Protein AF-A0A661S2U1-F1 (afdb_monomer_lite)

Structure (mmCIF, N/CA/C/O backbone):
data_AF-A0A661S2U1-F1
#
_entry.id   AF-A0A661S2U1-F1
#
loop_
_atom_site.group_PDB
_atom_site.id
_atom_site.type_symbol
_atom_site.label_atom_id
_atom_site.label_alt_id
_atom_site.label_comp_id
_atom_site.label_asym_id
_atom_site.label_entity_id
_atom_site.label_seq_id
_atom_site.pdbx_PDB_ins_code
_atom_site.Cartn_x
_atom_site.Cartn_y
_atom_site.Cartn_z
_atom_site.occupancy
_atom_site.B_iso_or_equiv
_atom_site.auth_seq_id
_atom_site.auth_comp_id
_atom_site.auth_asym_id
_atom_site.auth_atom_id
_atom_site.pdbx_PDB_model_num
ATOM 1 N N . MET A 1 1 ? 12.264 -2.317 -30.483 1.00 40.31 1 MET A N 1
ATOM 2 C CA . MET A 1 1 ? 12.996 -2.117 -29.214 1.00 40.31 1 MET A CA 1
ATOM 3 C C . MET A 1 1 ? 11.993 -1.777 -28.103 1.00 40.31 1 MET A C 1
ATOM 5 O O . MET A 1 1 ? 11.825 -0.609 -27.817 1.00 40.31 1 MET A O 1
ATOM 9 N N . SER A 1 2 ? 11.260 -2.744 -27.526 1.00 48.69 2 SER A N 1
ATOM 10 C CA . SER A 1 2 ? 10.220 -2.423 -26.509 1.00 48.69 2 SER A CA 1
ATOM 11 C C . SER A 1 2 ? 10.012 -3.466 -25.407 1.00 48.69 2 SER A C 1
ATOM 13 O O . SER A 1 2 ? 9.231 -3.243 -24.491 1.00 48.69 2 SER A O 1
ATOM 15 N N . SER A 1 3 ? 10.720 -4.596 -25.426 1.00 55.28 3 SER A N 1
ATOM 16 C CA . SER A 1 3 ? 10.416 -5.691 -24.494 1.00 55.28 3 SER A CA 1
ATOM 17 C C . SER A 1 3 ? 10.976 -5.473 -23.083 1.00 55.28 3 SER A C 1
ATOM 19 O O . SER A 1 3 ? 10.480 -6.065 -22.134 1.00 55.28 3 SER A O 1
ATOM 21 N N . LYS A 1 4 ? 12.005 -4.633 -22.901 1.00 54.25 4 LYS A N 1
ATOM 22 C CA . LYS A 1 4 ? 12.670 -4.476 -21.591 1.00 54.25 4 LYS A CA 1
ATOM 23 C C . LYS A 1 4 ? 11.953 -3.484 -20.668 1.00 54.25 4 LYS A C 1
ATOM 25 O O . LYS A 1 4 ? 11.927 -3.701 -19.463 1.00 54.25 4 LYS A O 1
ATOM 30 N N . THR A 1 5 ? 11.351 -2.437 -21.234 1.00 56.91 5 THR A N 1
ATOM 31 C CA . THR A 1 5 ? 10.667 -1.378 -20.474 1.00 56.91 5 THR A CA 1
ATOM 32 C C . THR A 1 5 ? 9.294 -1.826 -19.984 1.00 56.91 5 THR A C 1
ATOM 34 O O . THR A 1 5 ? 8.996 -1.606 -18.814 1.00 56.91 5 THR A O 1
ATOM 37 N N . GLN A 1 6 ? 8.520 -2.546 -20.811 1.00 60.50 6 GLN A N 1
ATOM 38 C CA . GLN A 1 6 ? 7.236 -3.121 -20.381 1.00 60.50 6 GLN A CA 1
ATOM 39 C C . GLN A 1 6 ? 7.426 -4.051 -19.183 1.00 60.50 6 GLN A C 1
ATOM 41 O O . GLN A 1 6 ? 6.841 -3.823 -18.136 1.00 60.50 6 GLN A O 1
ATOM 46 N N . ASN A 1 7 ? 8.408 -4.956 -19.250 1.00 66.88 7 ASN A N 1
ATOM 47 C CA . ASN A 1 7 ? 8.735 -5.849 -18.136 1.00 66.88 7 ASN A CA 1
ATOM 48 C C . ASN A 1 7 ? 9.063 -5.129 -16.813 1.00 66.88 7 ASN A C 1
ATOM 50 O O . ASN A 1 7 ? 8.867 -5.708 -15.749 1.00 66.88 7 ASN A O 1
ATOM 54 N N . LEU A 1 8 ? 9.605 -3.905 -16.839 1.00 68.25 8 LEU A N 1
ATOM 55 C CA . LEU A 1 8 ? 9.866 -3.139 -15.614 1.00 68.25 8 LEU A CA 1
ATOM 56 C C . LEU A 1 8 ? 8.594 -2.471 -15.088 1.00 68.25 8 LEU A C 1
ATOM 58 O O . LEU A 1 8 ? 8.374 -2.479 -13.878 1.00 68.25 8 LEU A O 1
ATOM 62 N N . VAL A 1 9 ? 7.770 -1.923 -15.982 1.00 74.69 9 VAL A N 1
ATOM 63 C CA . VAL A 1 9 ? 6.473 -1.324 -15.638 1.00 74.69 9 VAL A CA 1
ATOM 64 C C . VAL A 1 9 ? 5.542 -2.387 -15.050 1.00 74.69 9 VAL A C 1
ATOM 66 O O . VAL A 1 9 ? 5.029 -2.184 -13.953 1.00 74.69 9 VAL A O 1
ATOM 69 N N . ASP A 1 10 ? 5.440 -3.553 -15.690 1.00 80.25 10 ASP A N 1
ATOM 70 C CA . ASP A 1 10 ? 4.652 -4.696 -15.218 1.00 80.25 10 ASP A CA 1
ATOM 71 C C . ASP A 1 10 ? 5.121 -5.190 -13.840 1.00 80.25 10 ASP A C 1
ATOM 73 O O . ASP A 1 10 ? 4.317 -5.382 -12.929 1.00 80.25 10 ASP A O 1
ATOM 77 N N . LYS A 1 11 ? 6.439 -5.322 -13.624 1.00 83.06 11 LYS A N 1
ATOM 78 C CA . LYS A 1 11 ? 6.993 -5.725 -12.317 1.00 83.06 11 LYS A CA 1
ATOM 79 C C . LYS A 1 11 ? 6.657 -4.735 -11.210 1.00 83.06 11 LYS A C 1
ATOM 81 O O . LYS A 1 11 ? 6.356 -5.148 -10.092 1.00 83.06 11 LYS A O 1
ATOM 86 N N . TRP A 1 12 ? 6.731 -3.438 -11.498 1.00 86.00 12 TRP A N 1
ATOM 87 C CA . TRP A 1 12 ? 6.344 -2.414 -10.535 1.00 86.00 12 TRP A CA 1
ATOM 88 C C . TRP A 1 12 ? 4.849 -2.437 -10.255 1.00 86.00 12 TRP A C 1
ATOM 90 O O . TRP A 1 12 ? 4.464 -2.276 -9.102 1.00 86.00 12 TRP A O 1
ATOM 100 N N . ALA A 1 13 ? 4.018 -2.655 -11.266 1.00 85.19 13 ALA A N 1
ATOM 101 C CA . ALA A 1 13 ? 2.579 -2.673 -11.084 1.00 85.19 13 ALA A CA 1
ATOM 102 C C . ALA A 1 13 ? 2.123 -3.892 -10.261 1.00 85.19 13 ALA A C 1
ATOM 104 O O . ALA A 1 13 ? 1.437 -3.726 -9.252 1.00 85.19 13 ALA A O 1
ATOM 105 N N . VAL A 1 14 ? 2.636 -5.090 -10.574 1.00 84.62 14 VAL A N 1
ATOM 106 C CA . VAL A 1 14 ? 2.423 -6.309 -9.768 1.00 84.62 14 VAL A CA 1
ATOM 107 C C . VAL A 1 14 ? 2.947 -6.134 -8.342 1.00 84.62 14 VAL A C 1
ATOM 109 O O . VAL A 1 14 ? 2.286 -6.541 -7.387 1.00 84.62 14 VAL A O 1
ATOM 112 N N . PHE A 1 15 ? 4.111 -5.501 -8.167 1.00 89.69 15 PHE A N 1
ATOM 113 C CA . PHE A 1 15 ? 4.667 -5.228 -6.843 1.00 89.69 15 PHE A CA 1
ATOM 114 C C . PHE A 1 15 ? 3.760 -4.305 -6.022 1.00 89.69 15 PHE A C 1
ATOM 116 O O . PHE A 1 15 ? 3.390 -4.652 -4.903 1.00 89.69 15 PHE A O 1
ATOM 123 N N . ARG A 1 16 ? 3.357 -3.157 -6.580 1.00 89.12 16 ARG A N 1
ATOM 124 C CA . ARG A 1 16 ? 2.468 -2.198 -5.904 1.00 89.12 16 ARG A CA 1
ATOM 125 C C . ARG A 1 16 ? 1.157 -2.863 -5.514 1.00 89.12 16 ARG A C 1
ATOM 127 O O . ARG A 1 16 ? 0.747 -2.746 -4.362 1.00 89.12 16 ARG A O 1
ATOM 134 N N . PHE A 1 17 ? 0.557 -3.611 -6.441 1.00 86.06 17 PHE A N 1
ATOM 135 C CA . PHE A 1 17 ? -0.645 -4.390 -6.177 1.00 86.06 17 PHE A CA 1
ATOM 136 C C . PHE A 1 17 ? -0.418 -5.452 -5.098 1.00 86.06 17 PHE A C 1
ATOM 138 O O . PHE A 1 17 ? -1.276 -5.632 -4.251 1.00 86.06 17 PHE A O 1
ATOM 145 N N . SER A 1 18 ? 0.740 -6.108 -5.038 1.00 87.94 18 SER A N 1
ATOM 146 C CA . SER A 1 18 ? 1.031 -7.075 -3.967 1.00 87.94 18 SER A CA 1
ATOM 147 C C . SER A 1 18 ? 1.112 -6.412 -2.585 1.00 87.94 18 SER A C 1
ATOM 149 O O . SER A 1 18 ? 0.709 -7.019 -1.597 1.00 87.94 18 SER A O 1
ATOM 151 N N . VAL A 1 19 ? 1.588 -5.162 -2.508 1.00 89.81 19 VAL A N 1
ATOM 152 C CA . VAL A 1 19 ? 1.660 -4.399 -1.248 1.00 89.81 19 VAL A CA 1
ATOM 153 C C . VAL A 1 19 ? 0.270 -3.949 -0.783 1.00 89.81 19 VAL A C 1
ATOM 155 O O . VAL A 1 19 ? -0.075 -4.135 0.380 1.00 89.81 19 VAL A O 1
ATOM 158 N N . VAL A 1 20 ? -0.544 -3.366 -1.672 1.00 90.50 20 VAL A N 1
ATOM 159 C CA . VAL A 1 20 ? -1.848 -2.774 -1.294 1.00 90.50 20 VAL A CA 1
ATOM 160 C C . VAL A 1 20 ? -3.046 -3.695 -1.533 1.00 90.50 20 VAL A C 1
ATOM 162 O O . VAL A 1 20 ? -4.132 -3.452 -1.013 1.00 90.50 20 VAL A O 1
ATOM 165 N N . GLY A 1 21 ? -2.869 -4.773 -2.290 1.00 87.56 21 GLY A N 1
ATOM 166 C CA . GLY A 1 21 ? -3.926 -5.691 -2.716 1.00 87.56 21 GLY A CA 1
ATOM 167 C C . GLY A 1 21 ? -4.587 -6.414 -1.551 1.00 87.56 21 GLY A C 1
ATOM 168 O O . GLY A 1 21 ? -5.792 -6.641 -1.585 1.00 87.56 21 GLY A O 1
ATOM 169 N N . GLY A 1 22 ? -3.843 -6.679 -0.472 1.00 87.00 22 GLY A N 1
ATOM 170 C CA . GLY A 1 22 ? -4.413 -7.201 0.773 1.00 87.00 22 GLY A CA 1
ATOM 171 C C . GLY A 1 22 ? -5.449 -6.257 1.397 1.00 87.00 22 GLY A C 1
ATOM 172 O O . GLY A 1 22 ? -6.502 -6.722 1.829 1.00 87.00 22 GLY A O 1
ATOM 173 N N . LEU A 1 23 ? -5.193 -4.941 1.383 1.00 87.69 23 LEU A N 1
ATOM 174 C CA . LEU A 1 23 ? -6.143 -3.924 1.860 1.00 87.69 23 LEU A CA 1
ATOM 175 C C . LEU A 1 23 ? -7.335 -3.773 0.912 1.00 87.69 23 LEU A C 1
ATOM 177 O O . LEU A 1 23 ? -8.447 -3.533 1.368 1.00 87.69 23 LEU A O 1
ATOM 181 N N . LEU A 1 24 ? -7.119 -3.895 -0.400 1.00 84.12 24 LEU A N 1
ATOM 182 C CA . LEU A 1 24 ? -8.202 -3.813 -1.386 1.00 84.12 24 LEU A CA 1
ATOM 183 C C . LEU A 1 24 ? -9.138 -5.026 -1.303 1.00 84.12 24 LEU A C 1
ATOM 185 O O . LEU A 1 24 ? -10.352 -4.868 -1.385 1.00 84.12 24 LEU A O 1
ATOM 189 N N . ALA A 1 25 ? -8.584 -6.226 -1.106 1.00 85.19 25 ALA A N 1
ATOM 190 C CA . ALA A 1 25 ? -9.354 -7.460 -0.963 1.00 85.19 25 ALA A CA 1
ATOM 191 C C . ALA A 1 25 ? -10.096 -7.540 0.380 1.00 85.19 25 ALA A C 1
ATOM 193 O O . ALA A 1 25 ? -11.154 -8.161 0.476 1.00 85.19 25 ALA A O 1
ATOM 194 N N . ARG A 1 26 ? -9.537 -6.929 1.429 1.00 84.06 26 ARG A N 1
ATOM 195 C CA . ARG A 1 26 ? -10.120 -6.877 2.772 1.00 84.06 26 ARG A CA 1
ATOM 196 C C . ARG A 1 26 ? -10.201 -5.418 3.213 1.00 84.06 26 ARG A C 1
ATOM 198 O O . ARG A 1 26 ? -9.327 -4.982 3.964 1.00 84.06 26 ARG A O 1
ATOM 205 N N . PRO A 1 27 ? -11.215 -4.666 2.745 1.00 78.31 27 PRO A N 1
ATOM 206 C CA . PRO A 1 27 ? -11.335 -3.253 3.062 1.00 78.31 27 PRO A CA 1
ATOM 207 C C . PRO A 1 27 ? -11.413 -3.077 4.586 1.00 78.31 27 PRO A C 1
ATOM 209 O O . PRO A 1 27 ? -12.324 -3.624 5.216 1.00 78.31 27 PRO A O 1
ATOM 212 N N . PRO A 1 28 ? -10.454 -2.361 5.199 1.00 80.31 28 PRO A N 1
ATOM 213 C CA . PRO A 1 28 ? -10.458 -2.134 6.634 1.00 80.31 28 PRO A CA 1
ATOM 214 C C . PRO A 1 28 ? -11.627 -1.227 7.028 1.00 80.31 28 PRO A C 1
ATOM 216 O O . PRO A 1 28 ? -12.135 -0.440 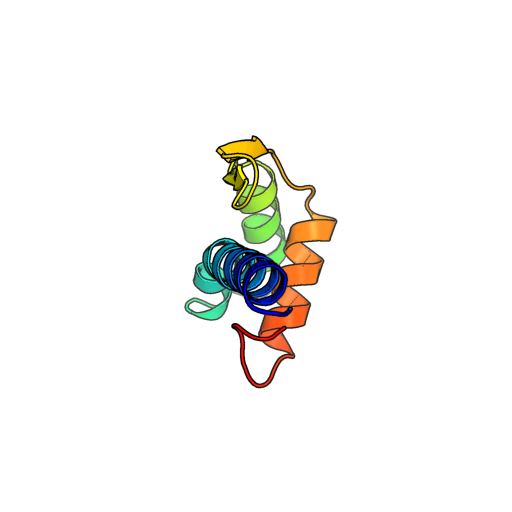6.224 1.00 80.31 28 PRO A O 1
ATOM 219 N N . ALA A 1 29 ? -12.054 -1.329 8.285 1.00 79.44 29 ALA A N 1
ATOM 220 C CA . ALA A 1 29 ? -13.104 -0.475 8.823 1.00 79.44 29 ALA A CA 1
ATOM 221 C C . ALA A 1 29 ? -12.704 1.013 8.768 1.00 79.44 29 ALA A C 1
ATOM 223 O O . ALA A 1 29 ? -11.520 1.368 8.743 1.00 79.44 29 ALA A O 1
ATOM 224 N N . ASN A 1 30 ? -13.705 1.898 8.772 1.00 71.56 30 ASN A N 1
ATOM 225 C CA . ASN A 1 30 ? -13.488 3.345 8.764 1.00 71.56 30 ASN A CA 1
ATOM 226 C C . ASN A 1 30 ? -12.548 3.760 9.912 1.00 71.56 30 ASN A C 1
ATOM 228 O O . ASN A 1 30 ? -12.847 3.521 11.077 1.00 71.56 30 ASN A O 1
ATOM 232 N N . GLY A 1 31 ? -11.411 4.374 9.569 1.00 79.75 31 GLY A N 1
ATOM 233 C CA . GLY A 1 31 ? -10.385 4.814 10.525 1.00 79.75 31 GLY A CA 1
ATOM 234 C C . GLY A 1 31 ? -9.210 3.847 10.734 1.00 79.75 31 GLY A C 1
ATOM 235 O O . GLY A 1 31 ? -8.144 4.296 11.149 1.00 79.75 31 GLY A O 1
ATOM 236 N N . GLU A 1 32 ? -9.340 2.566 10.371 1.00 86.75 32 GLU A N 1
ATOM 237 C CA . GLU A 1 32 ? -8.243 1.583 10.472 1.00 86.75 32 GLU A CA 1
ATOM 238 C C . GLU A 1 32 ? -7.333 1.592 9.231 1.00 86.75 32 GLU A C 1
ATOM 240 O O . GLU A 1 32 ? -6.163 1.225 9.317 1.00 86.75 32 GLU A O 1
ATOM 245 N N . LEU A 1 33 ? -7.821 2.118 8.097 1.00 87.62 33 LEU A N 1
ATOM 246 C CA . LEU A 1 33 ? -7.058 2.216 6.845 1.00 87.62 33 LEU A CA 1
ATOM 247 C C . LEU A 1 33 ? -5.685 2.871 7.036 1.00 87.62 33 LEU A C 1
ATOM 249 O O . LEU A 1 33 ? -4.680 2.364 6.544 1.00 87.62 33 LEU A O 1
ATOM 253 N N . ARG A 1 34 ? -5.641 3.990 7.768 1.00 88.38 34 ARG A N 1
ATOM 254 C CA . ARG A 1 34 ? -4.392 4.707 8.033 1.00 88.38 34 ARG A CA 1
ATOM 255 C C . ARG A 1 34 ? -3.410 3.827 8.807 1.00 88.38 34 ARG A C 1
ATOM 257 O O . ARG A 1 34 ? -2.255 3.738 8.411 1.00 88.38 34 ARG A O 1
ATOM 264 N N . LYS A 1 35 ? -3.878 3.121 9.840 1.00 89.94 35 LYS A N 1
ATOM 265 C CA . LYS A 1 35 ? -3.037 2.224 10.645 1.00 89.94 35 LYS A CA 1
ATOM 266 C C . LYS A 1 35 ? -2.502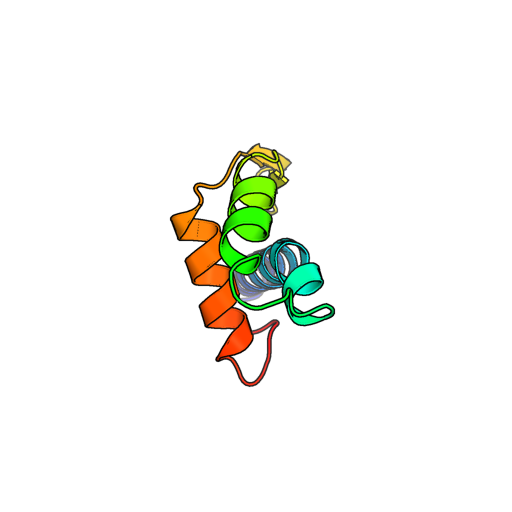 1.060 9.818 1.00 89.94 35 LYS A C 1
ATOM 268 O O . LYS A 1 35 ? -1.337 0.704 9.959 1.00 89.94 35 LYS A O 1
ATOM 273 N N . GLU A 1 36 ? -3.324 0.472 8.951 1.00 90.50 36 GLU A N 1
ATOM 274 C CA . GLU A 1 36 ? -2.875 -0.588 8.043 1.00 90.50 36 GLU A CA 1
ATOM 275 C C . GLU A 1 36 ? -1.804 -0.082 7.066 1.00 90.50 36 GLU A C 1
ATOM 277 O O . GLU A 1 36 ? -0.781 -0.738 6.884 1.00 90.50 36 GLU A O 1
ATOM 282 N N . LEU A 1 37 ? -1.989 1.106 6.487 1.00 90.62 37 LEU A N 1
ATOM 283 C CA . LEU A 1 37 ? -0.993 1.737 5.615 1.00 90.62 37 LEU A CA 1
ATOM 284 C C . LEU A 1 37 ? 0.300 2.093 6.374 1.00 90.62 37 LEU A C 1
ATOM 286 O O . LEU A 1 37 ? 1.394 1.905 5.843 1.00 90.62 37 LEU A O 1
ATOM 290 N N . GLU A 1 38 ? 0.205 2.549 7.626 1.00 91.00 38 GLU A N 1
ATOM 291 C CA . GLU A 1 38 ? 1.363 2.807 8.494 1.00 91.00 38 GLU A CA 1
ATOM 292 C C . GLU A 1 38 ? 2.135 1.518 8.809 1.00 91.00 38 GLU A C 1
ATOM 294 O O . GLU A 1 38 ? 3.367 1.497 8.704 1.00 91.00 38 GLU A O 1
ATOM 299 N N . LYS A 1 39 ? 1.427 0.417 9.102 1.00 90.69 39 LYS A N 1
ATOM 300 C CA . LYS A 1 39 ? 2.035 -0.913 9.266 1.00 90.69 39 LYS A CA 1
ATOM 301 C C . LYS A 1 39 ? 2.779 -1.324 8.002 1.00 90.69 39 LYS A C 1
ATOM 303 O O . LYS A 1 39 ? 3.947 -1.690 8.096 1.00 90.69 39 LYS A O 1
ATOM 308 N N . LEU A 1 40 ? 2.148 -1.191 6.832 1.00 90.12 40 LEU A N 1
ATOM 309 C CA . LEU A 1 40 ? 2.793 -1.494 5.556 1.00 90.12 40 LEU A CA 1
ATOM 310 C C . LEU A 1 40 ? 4.041 -0.635 5.342 1.00 90.12 40 LEU A C 1
ATOM 312 O O . LEU A 1 40 ? 5.052 -1.161 4.896 1.00 90.12 40 LEU A O 1
ATOM 316 N N . SER A 1 41 ? 4.006 0.653 5.689 1.00 91.56 41 SER A N 1
ATOM 317 C CA . SER A 1 41 ? 5.151 1.564 5.520 1.00 91.56 41 SER A CA 1
ATOM 318 C C . SER A 1 41 ? 6.321 1.276 6.457 1.00 91.56 41 SER A C 1
ATOM 320 O O . SER A 1 41 ? 7.454 1.641 6.164 1.00 91.56 41 SER A O 1
ATOM 322 N N . SER A 1 42 ? 6.063 0.577 7.561 1.00 90.88 42 SER A N 1
ATOM 323 C CA . SER A 1 42 ? 7.102 0.141 8.495 1.00 90.88 42 SER A CA 1
ATOM 324 C C . SER A 1 42 ? 7.783 -1.161 8.054 1.00 90.88 42 SER A C 1
ATOM 326 O O . SER A 1 42 ? 8.779 -1.567 8.651 1.00 90.88 42 SER A O 1
ATOM 328 N N . GLN A 1 43 ? 7.270 -1.835 7.018 1.00 89.94 43 GLN A N 1
ATOM 329 C CA . GLN A 1 43 ? 7.848 -3.070 6.493 1.00 89.94 43 GLN A CA 1
ATOM 330 C C . GLN A 1 43 ? 8.895 -2.783 5.410 1.00 89.94 43 GLN A C 1
ATOM 332 O O . GLN A 1 43 ? 8.756 -1.881 4.582 1.00 89.94 43 GLN A O 1
ATOM 337 N N . ALA A 1 44 ? 9.953 -3.594 5.396 1.00 90.69 44 ALA A N 1
ATOM 338 C CA . ALA A 1 44 ? 10.919 -3.606 4.309 1.00 90.69 44 ALA A CA 1
ATOM 339 C C . ALA A 1 44 ? 10.425 -4.532 3.195 1.00 90.69 44 ALA A C 1
ATOM 341 O O . ALA A 1 44 ? 10.098 -5.693 3.442 1.00 90.69 44 ALA A O 1
ATOM 342 N N . TYR A 1 45 ? 10.421 -4.034 1.963 1.00 90.19 45 TYR A N 1
ATOM 343 C CA . TYR A 1 45 ? 10.017 -4.799 0.793 1.00 90.19 45 TYR A CA 1
ATOM 344 C C . TYR A 1 45 ? 11.193 -5.043 -0.132 1.00 90.19 45 TYR A C 1
ATOM 346 O O . TYR A 1 45 ? 12.133 -4.253 -0.216 1.00 90.19 45 TYR A O 1
ATOM 354 N N . MET A 1 46 ? 11.115 -6.135 -0.878 1.00 88.19 46 MET A N 1
ATOM 355 C CA . MET A 1 46 ? 12.092 -6.446 -1.902 1.00 88.19 46 MET A CA 1
ATOM 356 C C . MET A 1 46 ? 11.838 -5.587 -3.139 1.00 88.19 46 MET A C 1
ATOM 358 O O . MET A 1 46 ? 10.782 -5.660 -3.762 1.00 88.19 46 MET A O 1
ATOM 362 N N . HIS A 1 47 ? 12.815 -4.761 -3.496 1.00 85.38 47 HIS A N 1
ATOM 363 C CA . HIS A 1 47 ? 12.728 -3.885 -4.649 1.00 85.38 47 HIS A CA 1
ATOM 364 C C . HIS A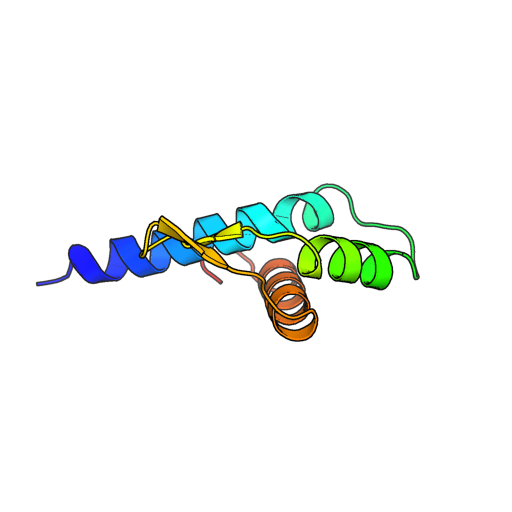 1 47 ? 12.634 -4.730 -5.939 1.00 85.38 47 HIS A C 1
ATOM 366 O O . HIS A 1 47 ? 13.576 -5.469 -6.238 1.00 85.38 47 HIS A O 1
ATOM 372 N N . PRO A 1 48 ? 11.588 -4.564 -6.775 1.00 81.75 48 PRO A N 1
ATOM 373 C CA . PRO A 1 48 ? 11.288 -5.467 -7.899 1.00 81.75 48 PRO A CA 1
ATOM 374 C C . PRO A 1 48 ? 12.340 -5.467 -9.024 1.00 81.75 48 PRO A C 1
ATOM 376 O O . PRO A 1 48 ? 12.435 -6.413 -9.802 1.00 81.75 48 PRO A O 1
ATOM 379 N N . VAL A 1 49 ? 13.121 -4.387 -9.132 1.00 82.31 49 VAL A N 1
ATOM 380 C CA . VAL A 1 49 ? 14.206 -4.234 -10.121 1.00 82.31 49 VAL A CA 1
ATOM 381 C C . VAL A 1 49 ? 15.598 -4.523 -9.549 1.00 82.31 49 VAL A C 1
ATOM 383 O O . VAL A 1 49 ? 16.371 -5.253 -10.157 1.00 82.31 49 VAL A O 1
ATOM 386 N N . HIS A 1 50 ? 15.932 -3.938 -8.395 1.00 79.06 50 HIS A N 1
ATOM 387 C CA . HIS A 1 50 ? 17.284 -3.980 -7.833 1.00 79.06 50 HIS A CA 1
ATOM 388 C C . HIS A 1 50 ? 17.511 -5.121 -6.838 1.00 79.06 50 HIS A C 1
ATOM 390 O O . HIS A 1 50 ? 18.639 -5.297 -6.386 1.00 79.06 50 HIS A O 1
ATOM 396 N N . ASN A 1 51 ? 16.465 -5.881 -6.485 1.00 79.19 51 ASN A N 1
ATOM 397 C CA . ASN A 1 51 ? 16.538 -7.015 -5.562 1.00 79.19 51 ASN A CA 1
ATOM 398 C C . ASN A 1 51 ? 17.100 -6.651 -4.168 1.00 79.19 51 ASN A C 1
ATOM 400 O O . ASN A 1 51 ? 17.678 -7.490 -3.483 1.00 79.19 51 ASN A O 1
ATOM 404 N N . ARG A 1 52 ? 16.956 -5.384 -3.752 1.00 87.94 52 ARG A N 1
ATOM 405 C CA . ARG A 1 52 ? 17.396 -4.857 -2.448 1.00 87.94 52 ARG A CA 1
ATOM 406 C C . ARG A 1 52 ? 16.200 -4.633 -1.537 1.00 87.94 52 ARG A C 1
ATOM 408 O O . ARG A 1 52 ? 15.123 -4.312 -2.025 1.00 87.94 52 ARG A O 1
ATOM 415 N N . LEU A 1 53 ? 16.394 -4.743 -0.227 1.00 89.62 53 LEU A N 1
ATOM 416 C CA . LEU A 1 53 ? 15.368 -4.360 0.739 1.00 89.62 53 LEU A CA 1
ATOM 417 C C . LEU A 1 53 ? 15.235 -2.833 0.769 1.00 89.62 53 LEU A C 1
ATOM 419 O O . LEU A 1 53 ? 16.226 -2.114 0.874 1.00 89.62 53 LEU A O 1
ATOM 423 N N . THR A 1 54 ? 14.017 -2.331 0.616 1.00 89.94 54 THR A N 1
ATOM 424 C CA . THR A 1 54 ? 13.698 -0.902 0.619 1.00 89.94 54 THR A CA 1
ATOM 425 C C . THR A 1 54 ? 12.423 -0.680 1.414 1.00 89.94 54 THR A C 1
ATOM 427 O O . THR A 1 54 ? 11.454 -1.425 1.279 1.00 89.94 54 THR A O 1
ATOM 430 N N . ILE A 1 55 ? 12.444 0.344 2.260 1.00 89.75 55 ILE A N 1
ATOM 431 C CA . ILE A 1 55 ? 11.287 0.781 3.035 1.00 89.75 55 ILE A CA 1
ATOM 432 C C . ILE A 1 55 ? 10.635 1.924 2.261 1.00 89.75 55 ILE A C 1
ATOM 434 O O . ILE A 1 55 ? 11.326 2.823 1.777 1.00 89.75 55 ILE A O 1
ATOM 438 N N . PHE A 1 56 ? 9.315 1.873 2.120 1.00 90.06 56 PHE A N 1
ATOM 439 C CA . PHE A 1 56 ? 8.550 2.914 1.445 1.00 90.06 56 PHE A CA 1
ATOM 440 C C . PHE A 1 56 ? 7.827 3.770 2.470 1.00 90.06 56 PHE A C 1
ATOM 442 O O . PHE A 1 56 ? 7.261 3.264 3.434 1.00 90.06 56 PHE A O 1
ATOM 449 N N . HIS A 1 57 ? 7.831 5.080 2.243 1.00 91.56 57 HIS A N 1
ATOM 450 C CA . HIS A 1 57 ? 7.167 6.008 3.141 1.00 91.56 57 HIS A CA 1
ATOM 451 C C . HIS A 1 57 ? 5.644 5.859 3.053 1.00 91.56 57 HIS A C 1
ATOM 453 O O . HIS A 1 57 ? 5.109 5.493 2.001 1.00 91.56 57 HIS A O 1
ATOM 459 N N . PHE A 1 58 ? 4.944 6.206 4.134 1.00 91.81 58 PHE A N 1
ATOM 460 C CA . PHE A 1 58 ? 3.483 6.127 4.222 1.00 91.81 58 PHE A CA 1
ATOM 461 C C . PHE A 1 58 ? 2.784 6.743 3.001 1.00 91.81 58 PHE A C 1
ATOM 463 O O . PHE A 1 58 ? 2.003 6.071 2.333 1.00 91.81 58 PHE A O 1
ATOM 470 N N . SER A 1 59 ? 3.143 7.979 2.637 1.00 91.44 59 SER A N 1
ATOM 471 C CA . SER A 1 59 ? 2.529 8.702 1.513 1.00 91.44 59 SER A CA 1
ATOM 472 C C . SER A 1 59 ? 2.719 8.000 0.162 1.00 91.44 59 SER A C 1
ATOM 474 O O . SER A 1 59 ? 1.896 8.151 -0.739 1.00 91.44 59 SER A O 1
ATOM 476 N N . THR A 1 60 ? 3.791 7.214 -0.002 1.00 91.62 60 THR A N 1
ATOM 477 C CA . THR A 1 60 ? 4.024 6.430 -1.223 1.00 91.62 60 THR A CA 1
ATOM 478 C C . THR A 1 60 ? 3.043 5.265 -1.317 1.00 91.62 60 THR A C 1
ATOM 480 O O . THR A 1 60 ? 2.427 5.072 -2.364 1.00 91.62 60 THR A O 1
ATOM 483 N N . ILE A 1 61 ? 2.867 4.519 -0.224 1.00 91.75 61 ILE A N 1
ATOM 484 C CA . ILE A 1 61 ? 1.942 3.380 -0.170 1.00 91.75 61 ILE A CA 1
ATOM 485 C C . ILE A 1 61 ? 0.491 3.866 -0.235 1.00 91.75 61 ILE A C 1
ATOM 487 O O . ILE A 1 61 ? -0.323 3.280 -0.945 1.00 91.75 61 ILE A O 1
ATOM 491 N N . GLU A 1 62 ? 0.177 4.979 0.429 1.00 91.69 62 GLU A N 1
ATOM 492 C CA . GLU A 1 62 ? -1.133 5.628 0.362 1.00 91.69 62 GLU A CA 1
ATOM 493 C C . GLU A 1 62 ? -1.493 6.023 -1.079 1.00 91.69 62 GLU A C 1
ATOM 495 O O . GLU A 1 62 ? -2.586 5.716 -1.559 1.00 91.69 62 GLU A O 1
ATOM 500 N N . CYS A 1 63 ? -0.551 6.623 -1.814 1.00 90.75 63 CYS A N 1
ATOM 501 C CA . CYS A 1 63 ? -0.743 6.948 -3.226 1.00 90.75 63 CYS A CA 1
ATOM 502 C C . CYS A 1 63 ? -1.009 5.694 -4.076 1.00 90.75 63 CYS A C 1
ATOM 504 O O . CYS A 1 63 ? -1.911 5.703 -4.916 1.00 90.75 63 CYS A O 1
ATOM 506 N N . TRP A 1 64 ? -0.278 4.594 -3.848 1.00 91.44 64 TRP A N 1
ATOM 507 C CA . TRP A 1 64 ? -0.528 3.323 -4.541 1.00 91.44 64 TRP A CA 1
ATOM 508 C C . TRP A 1 64 ? -1.907 2.751 -4.225 1.00 91.44 64 TRP A C 1
ATOM 510 O O . TRP A 1 64 ? -2.590 2.297 -5.138 1.00 91.44 64 TRP A O 1
ATOM 520 N N . TYR A 1 65 ? -2.338 2.817 -2.965 1.00 89.50 65 TYR A N 1
ATOM 521 C CA . TYR A 1 65 ? -3.654 2.347 -2.547 1.00 89.50 65 TYR A CA 1
ATOM 522 C C . TYR A 1 65 ? -4.771 3.119 -3.253 1.00 89.50 65 TYR A C 1
ATOM 524 O O . TYR A 1 65 ? -5.646 2.507 -3.860 1.00 89.50 65 TYR A O 1
ATOM 532 N N . TYR A 1 66 ? -4.726 4.454 -3.245 1.00 88.12 66 TYR A N 1
ATOM 533 C CA . TYR A 1 66 ? -5.752 5.255 -3.914 1.00 88.12 66 TYR A CA 1
ATOM 534 C C . TYR A 1 66 ? -5.708 5.125 -5.436 1.00 88.12 66 TYR A C 1
ATOM 536 O O . TYR A 1 66 ? -6.763 5.100 -6.067 1.00 88.12 66 TYR A O 1
ATOM 544 N N . ARG A 1 67 ? -4.518 4.992 -6.035 1.00 88.12 67 ARG A N 1
ATOM 545 C CA . ARG A 1 67 ? -4.385 4.687 -7.466 1.00 88.12 67 ARG A CA 1
ATOM 546 C C . ARG A 1 67 ? -5.035 3.357 -7.815 1.00 88.12 67 ARG A C 1
ATOM 548 O O . ARG A 1 67 ? -5.860 3.324 -8.714 1.00 88.12 67 ARG A O 1
ATOM 555 N N . ALA A 1 68 ? -4.714 2.294 -7.084 1.00 86.62 68 ALA A N 1
ATOM 556 C CA . ALA A 1 68 ? -5.259 0.966 -7.338 1.00 86.62 68 ALA A CA 1
ATOM 557 C C . ALA A 1 68 ? -6.763 0.876 -7.027 1.00 86.62 68 ALA A C 1
ATOM 559 O O . ALA A 1 68 ? -7.487 0.189 -7.735 1.00 86.62 68 ALA A O 1
ATOM 560 N N . LYS A 1 69 ? -7.251 1.613 -6.020 1.00 84.81 69 LYS A N 1
ATOM 561 C CA . LYS A 1 69 ? -8.683 1.723 -5.702 1.00 84.81 69 LYS A CA 1
ATOM 562 C C . LYS A 1 69 ? -9.477 2.447 -6.796 1.00 84.81 69 LYS A C 1
ATOM 564 O O . LYS A 1 69 ? -10.620 2.084 -7.049 1.00 84.81 69 LYS A O 1
ATOM 569 N N . ASN A 1 70 ? -8.900 3.489 -7.398 1.00 84.00 70 ASN A N 1
ATOM 570 C CA . ASN A 1 70 ? -9.551 4.280 -8.450 1.00 84.00 70 ASN A CA 1
ATOM 571 C C . ASN A 1 70 ? -9.316 3.721 -9.860 1.00 84.00 70 ASN A C 1
ATOM 573 O O . ASN A 1 70 ? -9.964 4.166 -10.807 1.00 84.00 70 ASN A O 1
ATOM 577 N N . ALA A 1 71 ? -8.378 2.791 -10.025 1.00 81.19 71 ALA A N 1
ATOM 578 C CA . ALA A 1 71 ? -8.105 2.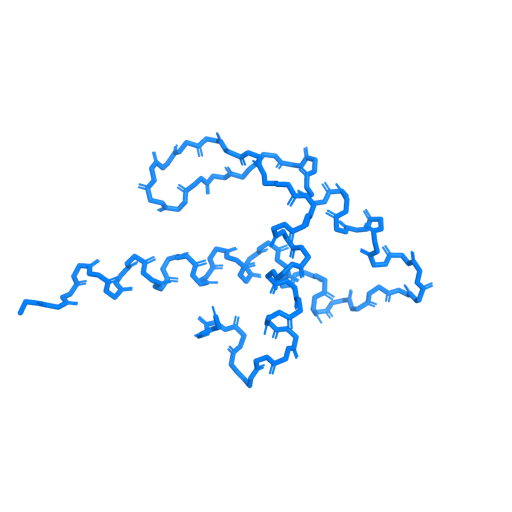170 -11.306 1.00 81.19 71 ALA A CA 1
ATOM 579 C C . ALA A 1 71 ? -9.160 1.112 -11.637 1.00 81.19 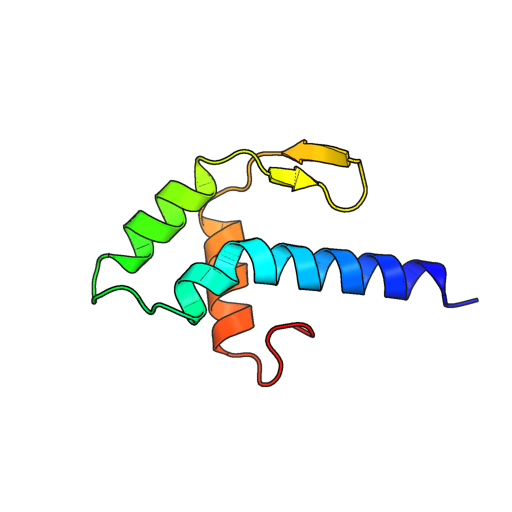71 ALA A C 1
ATOM 581 O O . ALA A 1 71 ? -9.521 0.288 -10.801 1.00 81.19 71 ALA A O 1
ATOM 582 N N . GLN A 1 72 ? -9.607 1.114 -12.894 1.00 63.41 72 GLN A N 1
ATOM 583 C CA . GLN A 1 72 ? -10.469 0.066 -13.446 1.00 63.41 72 GLN A CA 1
ATOM 584 C C . GLN A 1 72 ? -9.756 -1.299 -13.438 1.00 63.41 72 GLN A C 1
ATOM 586 O O . GLN A 1 72 ? -10.392 -2.326 -13.223 1.00 63.41 72 GLN A O 1
ATOM 591 N N . ASP A 1 73 ? -8.434 -1.274 -13.644 1.00 63.16 73 ASP A N 1
ATOM 592 C CA . ASP A 1 73 ? -7.550 -2.433 -13.658 1.00 63.16 73 ASP A CA 1
ATOM 593 C C . ASP A 1 73 ? -6.450 -2.237 -12.598 1.00 63.16 73 ASP A C 1
ATOM 595 O O . ASP A 1 73 ? -5.556 -1.399 -12.773 1.00 63.16 73 ASP A O 1
ATOM 599 N N . PRO A 1 74 ? -6.491 -2.965 -11.470 1.00 58.28 74 PRO A N 1
ATOM 600 C CA . PRO A 1 74 ? -5.620 -2.696 -10.327 1.00 58.28 74 PRO A CA 1
ATOM 601 C C . PRO A 1 74 ? -4.144 -3.066 -10.575 1.00 58.28 74 PRO A C 1
ATOM 603 O O . PRO A 1 74 ? -3.292 -2.784 -9.7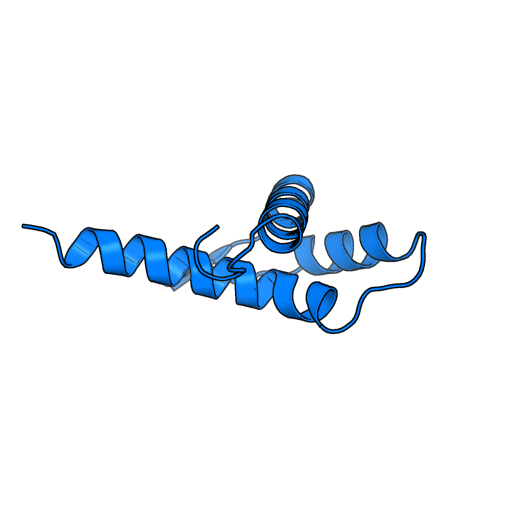32 1.00 58.28 74 PRO A O 1
ATOM 606 N N . ILE A 1 75 ? -3.836 -3.665 -11.734 1.00 60.56 75 ILE A N 1
ATOM 607 C CA . ILE A 1 75 ? -2.492 -4.079 -12.167 1.00 60.56 75 ILE A CA 1
ATOM 608 C C . ILE A 1 75 ? -1.924 -3.141 -13.254 1.00 60.56 75 ILE A C 1
ATOM 610 O O . ILE A 1 75 ? -0.738 -3.204 -13.535 1.00 60.56 75 ILE A O 1
ATOM 614 N N . VAL A 1 76 ? -2.708 -2.230 -13.847 1.00 55.97 76 VAL A N 1
ATOM 615 C CA . VAL A 1 76 ? -2.236 -1.333 -14.937 1.00 55.97 76 VAL A CA 1
ATOM 616 C C . VAL A 1 76 ? -2.015 0.122 -14.456 1.00 55.97 76 VAL A C 1
ATOM 618 O O . VAL A 1 76 ? -1.607 0.987 -15.230 1.00 55.97 76 VAL A O 1
ATOM 621 N N . ALA A 1 77 ? -2.257 0.401 -13.169 1.00 49.09 77 ALA A N 1
ATOM 622 C CA . ALA A 1 77 ? -2.308 1.746 -12.566 1.00 49.09 77 ALA A CA 1
ATOM 623 C C . ALA A 1 77 ? -0.961 2.427 -12.219 1.00 49.09 77 ALA A C 1
ATOM 625 O O . ALA A 1 77 ? 0.021 1.759 -11.814 1.00 49.09 77 ALA A O 1
#

pLDDT: mean 81.43, std 12.52, range [40.31, 91.81]

Secondary structure (DSSP, 8-state):
--HHHHHHHHHHHHHHHHHHHHHHHSPPPTTHHHHHHHHHHTSEEE-TTT--EEE--HHHHHHHHHHHHH-SSTTT-

Sequence (77 aa):
MSSKTQNLVDKWAVFRFSVVGGLLARPPANGELRKELEKLSSQAYMHPVHNRLTIFHFSTIECWYYRAKNAQDPIVA

Foldseek 3Di:
DPPPVVVLLLLVLVVLCVLQVVCVVPVDPPPCVLVSLVVSQPDWDQDSPPRDTDRHHSVVNVVLNVCLVPDPHSSND

Radius of gyration: 13.13 Å; chains: 1; bounding box: 31×16×40 Å